Protein AF-A0A3S0U986-F1 (afdb_monomer)

Structure (mmCIF, N/CA/C/O backbone):
data_AF-A0A3S0U986-F1
#
_entry.id   AF-A0A3S0U986-F1
#
loop_
_atom_site.group_PDB
_atom_site.id
_atom_site.type_symbol
_atom_site.label_atom_id
_atom_site.label_alt_id
_atom_site.label_comp_id
_atom_site.label_asym_id
_atom_site.label_entity_id
_atom_site.label_seq_id
_atom_site.pdbx_PDB_ins_code
_atom_site.Cartn_x
_atom_site.Cartn_y
_atom_site.Cartn_z
_atom_site.occupancy
_atom_site.B_iso_or_equiv
_atom_site.auth_seq_id
_atom_site.auth_comp_id
_atom_site.auth_asym_id
_atom_site.auth_atom_id
_atom_site.pdbx_PDB_model_num
ATOM 1 N N . MET A 1 1 ? 18.269 8.429 8.374 1.00 51.84 1 MET A N 1
ATOM 2 C CA . MET A 1 1 ? 17.598 9.612 7.789 1.00 51.84 1 MET A CA 1
ATOM 3 C C . MET A 1 1 ? 16.250 9.094 7.343 1.00 51.84 1 MET A C 1
ATOM 5 O O . MET A 1 1 ? 16.246 8.217 6.496 1.00 51.84 1 MET A O 1
ATOM 9 N N . ASN A 1 2 ? 15.156 9.491 7.992 1.00 67.25 2 ASN A N 1
ATOM 10 C CA . ASN A 1 2 ? 13.860 8.868 7.724 1.00 67.25 2 ASN A CA 1
ATOM 11 C C . ASN A 1 2 ? 13.420 9.211 6.299 1.00 67.25 2 ASN A C 1
ATOM 13 O O . ASN A 1 2 ? 13.375 10.382 5.927 1.00 67.25 2 ASN A O 1
ATOM 17 N N . GLU A 1 3 ? 13.157 8.194 5.487 1.00 87.69 3 GLU A N 1
ATOM 18 C CA . GLU A 1 3 ? 12.761 8.399 4.100 1.00 87.69 3 GLU A CA 1
ATOM 19 C C . GLU A 1 3 ? 11.254 8.644 4.017 1.00 87.69 3 GLU A C 1
ATOM 21 O O . GLU A 1 3 ? 10.454 7.884 4.563 1.00 87.69 3 GLU A O 1
ATOM 26 N N . HIS A 1 4 ? 10.867 9.724 3.337 1.00 93.88 4 HIS A N 1
ATOM 27 C CA . HIS A 1 4 ? 9.481 10.176 3.245 1.00 93.88 4 HIS A CA 1
ATOM 28 C C . HIS A 1 4 ? 8.870 9.861 1.877 1.00 93.88 4 HIS A C 1
ATOM 30 O O . HIS A 1 4 ? 9.535 9.940 0.841 1.00 93.88 4 HIS A O 1
ATOM 36 N N . ALA A 1 5 ? 7.569 9.587 1.870 1.00 96.75 5 ALA A N 1
ATOM 37 C CA . ALA A 1 5 ? 6.747 9.502 0.672 1.00 96.75 5 ALA A CA 1
ATOM 38 C C . ALA A 1 5 ? 5.315 9.966 0.942 1.00 96.75 5 ALA A C 1
ATOM 40 O O . ALA A 1 5 ? 4.925 10.237 2.075 1.00 96.75 5 ALA A O 1
ATOM 41 N N . PHE A 1 6 ? 4.526 10.033 -0.125 1.00 97.19 6 PHE A N 1
ATOM 42 C CA . PHE A 1 6 ? 3.084 10.196 -0.047 1.00 97.19 6 PHE A CA 1
ATOM 43 C C . PHE A 1 6 ? 2.406 8.973 -0.651 1.00 97.19 6 PHE A C 1
ATOM 45 O O . PHE A 1 6 ? 2.785 8.507 -1.729 1.00 97.19 6 PHE A O 1
ATOM 52 N N . LEU A 1 7 ? 1.400 8.474 0.055 1.00 97.75 7 LEU A N 1
ATOM 53 C CA . LEU A 1 7 ? 0.500 7.427 -0.403 1.00 97.75 7 LEU A CA 1
ATOM 54 C C . LEU A 1 7 ? -0.865 8.049 -0.659 1.00 97.75 7 LEU A C 1
ATOM 56 O O . LEU A 1 7 ? -1.290 8.910 0.104 1.00 97.75 7 LEU A O 1
ATOM 60 N N . ALA A 1 8 ? -1.565 7.619 -1.702 1.00 98.31 8 ALA A N 1
ATOM 61 C CA . ALA A 1 8 ? -2.942 8.052 -1.920 1.00 98.31 8 ALA A CA 1
ATOM 62 C C . ALA A 1 8 ? -3.898 6.874 -1.772 1.00 98.31 8 ALA A C 1
ATOM 64 O O . ALA A 1 8 ? -3.641 5.801 -2.310 1.00 98.31 8 ALA A O 1
ATOM 65 N N . ILE A 1 9 ? -5.016 7.085 -1.090 1.00 98.31 9 ILE A N 1
ATOM 66 C CA . ILE A 1 9 ? -6.148 6.162 -1.063 1.00 98.31 9 ILE A CA 1
ATOM 67 C C . ILE A 1 9 ? -7.238 6.787 -1.917 1.00 98.31 9 ILE A C 1
ATOM 69 O O . ILE A 1 9 ? -7.573 7.954 -1.737 1.00 98.31 9 ILE A O 1
ATOM 73 N N . ARG A 1 10 ? -7.749 6.033 -2.888 1.00 97.88 10 ARG A N 1
ATOM 74 C CA . ARG A 1 10 ? -8.923 6.418 -3.684 1.00 97.88 10 ARG A CA 1
ATOM 75 C C . ARG A 1 10 ? -9.510 5.199 -4.367 1.00 97.88 10 ARG A C 1
ATOM 77 O O . ARG A 1 10 ? -8.749 4.375 -4.892 1.00 97.88 10 ARG A O 1
ATOM 84 N N . ARG A 1 11 ? -10.842 5.128 -4.429 1.00 97.06 11 ARG A N 1
ATOM 85 C CA . ARG A 1 11 ? -11.584 4.044 -5.097 1.00 97.06 11 ARG A CA 1
ATOM 86 C C . ARG A 1 11 ? -11.179 2.661 -4.571 1.00 97.06 11 ARG A C 1
ATOM 88 O O . ARG A 1 11 ? -10.834 1.782 -5.361 1.00 97.06 11 ARG A O 1
ATOM 95 N N . GLY A 1 12 ? -11.102 2.527 -3.245 1.00 97.56 12 GLY A N 1
ATOM 96 C CA . GLY A 1 12 ? -10.738 1.276 -2.569 1.00 97.56 12 GLY A CA 1
ATOM 97 C C . GLY A 1 12 ? -9.319 0.769 -2.871 1.00 97.56 12 GLY A C 1
ATOM 98 O O . GLY A 1 12 ? -9.040 -0.422 -2.763 1.00 97.56 12 GLY A O 1
ATOM 99 N N . ALA A 1 13 ? -8.407 1.636 -3.314 1.00 98.50 13 ALA A N 1
ATOM 100 C CA . ALA A 1 13 ? -7.050 1.244 -3.675 1.00 98.50 13 ALA A CA 1
ATOM 101 C C . ALA A 1 13 ? -6.003 2.183 -3.078 1.00 98.50 13 ALA A C 1
ATOM 103 O O . ALA A 1 13 ? -6.213 3.397 -3.012 1.00 98.50 13 ALA A O 1
ATOM 104 N N . LEU A 1 14 ? -4.863 1.601 -2.707 1.00 98.50 14 LEU A N 1
ATOM 105 C CA . LEU A 1 14 ? -3.652 2.303 -2.305 1.00 98.50 14 LEU A CA 1
ATOM 106 C C . LEU A 1 14 ? -2.802 2.582 -3.543 1.00 98.50 14 LEU A C 1
ATOM 108 O O . LEU A 1 14 ? -2.535 1.680 -4.336 1.00 98.50 14 LEU A O 1
ATOM 112 N N . HIS A 1 15 ? -2.361 3.821 -3.709 1.00 98.38 15 HIS A N 1
ATOM 113 C CA . HIS A 1 15 ? -1.602 4.277 -4.865 1.00 98.38 15 HIS A CA 1
ATOM 114 C C . HIS A 1 15 ? -0.233 4.779 -4.445 1.00 98.38 15 HIS A C 1
ATOM 116 O O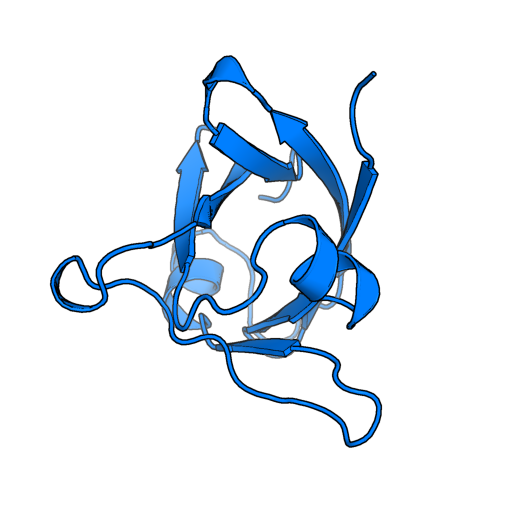 . HIS A 1 15 ? -0.091 5.522 -3.473 1.00 98.38 15 HIS A O 1
ATOM 122 N N . PHE A 1 16 ? 0.750 4.416 -5.257 1.00 96.56 16 PHE A N 1
ATOM 123 C CA . PHE A 1 16 ? 2.139 4.816 -5.125 1.00 96.56 16 PHE A CA 1
ATOM 124 C C . PHE A 1 16 ? 2.533 5.572 -6.386 1.00 96.56 16 PHE A C 1
ATOM 126 O O . PHE A 1 16 ? 2.184 5.159 -7.498 1.00 96.56 16 PHE A O 1
ATOM 133 N N . THR A 1 17 ? 3.325 6.628 -6.233 1.00 97.56 17 THR A N 1
ATOM 134 C CA . THR A 1 17 ? 4.076 7.147 -7.380 1.00 97.56 17 THR A CA 1
ATOM 135 C C . THR A 1 17 ? 5.106 6.108 -7.823 1.00 97.56 17 THR A C 1
ATOM 137 O O . THR A 1 17 ? 5.540 5.281 -7.010 1.00 97.56 17 THR A O 1
ATOM 140 N N . ARG A 1 18 ? 5.559 6.172 -9.081 1.00 97.38 18 ARG A N 1
ATOM 141 C CA . ARG A 1 18 ? 6.708 5.366 -9.534 1.00 97.38 18 ARG A CA 1
ATOM 142 C C . ARG A 1 18 ? 7.891 5.462 -8.562 1.00 97.38 18 ARG A C 1
ATOM 144 O O . ARG A 1 18 ? 8.426 4.436 -8.164 1.00 97.38 18 ARG A O 1
ATOM 151 N N . GLY A 1 19 ? 8.257 6.678 -8.148 1.00 97.19 19 GLY A N 1
ATOM 152 C CA . GLY A 1 19 ? 9.414 6.907 -7.277 1.00 97.19 19 GLY A CA 1
ATOM 153 C C . GLY A 1 19 ? 9.257 6.296 -5.883 1.00 97.19 19 GLY A C 1
ATOM 154 O O . GLY A 1 19 ? 10.221 5.776 -5.332 1.00 97.19 19 GLY A O 1
ATOM 155 N N . THR A 1 20 ? 8.044 6.298 -5.323 1.00 97.12 20 THR A N 1
ATOM 156 C CA . THR A 1 20 ? 7.748 5.604 -4.058 1.00 97.12 20 THR A CA 1
ATOM 157 C C . THR A 1 20 ? 7.911 4.094 -4.217 1.00 97.12 20 THR A C 1
ATOM 159 O O . THR A 1 20 ? 8.547 3.455 -3.383 1.00 97.12 20 THR A O 1
ATOM 162 N N . TYR A 1 21 ? 7.376 3.523 -5.298 1.00 97.69 21 TYR A N 1
ATOM 163 C CA . TYR A 1 21 ? 7.513 2.094 -5.571 1.00 97.69 21 TYR A CA 1
ATOM 164 C C . TYR A 1 21 ? 8.976 1.684 -5.784 1.00 97.69 21 TYR A C 1
ATOM 166 O O . TYR A 1 21 ? 9.446 0.757 -5.136 1.00 97.69 21 TYR A O 1
ATOM 174 N N . GLU A 1 22 ? 9.710 2.390 -6.644 1.00 97.12 22 GLU A N 1
ATOM 175 C CA . GLU A 1 22 ? 11.118 2.090 -6.944 1.00 97.12 22 GLU A CA 1
ATOM 176 C C . GLU A 1 22 ? 12.035 2.263 -5.731 1.00 97.12 22 GLU A C 1
ATOM 178 O O . GLU A 1 22 ? 13.083 1.630 -5.665 1.00 97.12 22 GLU A O 1
ATOM 183 N N . ARG A 1 23 ? 11.657 3.102 -4.764 1.00 96.38 23 ARG A N 1
ATOM 184 C CA . ARG A 1 23 ? 12.439 3.281 -3.542 1.00 96.38 23 ARG A CA 1
ATOM 185 C C . ARG A 1 23 ? 12.203 2.165 -2.528 1.00 96.38 23 ARG A C 1
ATOM 187 O O . ARG A 1 23 ? 13.166 1.613 -2.016 1.00 96.38 23 ARG A O 1
ATOM 194 N N . PHE A 1 24 ? 10.942 1.836 -2.243 1.00 96.00 24 PHE A N 1
ATOM 195 C CA . PHE A 1 24 ? 10.598 0.990 -1.089 1.00 96.00 24 PHE A CA 1
ATOM 196 C C . PHE A 1 24 ? 10.170 -0.434 -1.449 1.00 96.00 24 PHE A C 1
ATOM 198 O O . PHE A 1 24 ? 10.252 -1.333 -0.619 1.00 96.00 24 PHE A O 1
ATOM 205 N N . PHE A 1 25 ? 9.699 -0.655 -2.676 1.00 96.06 25 PHE A N 1
ATOM 206 C CA . PHE A 1 25 ? 9.070 -1.912 -3.091 1.00 96.06 25 PHE A CA 1
ATOM 207 C C . PHE A 1 25 ? 9.591 -2.400 -4.445 1.00 96.06 25 PHE A C 1
ATOM 209 O O . PHE A 1 25 ? 8.897 -3.123 -5.161 1.00 96.06 25 PHE A O 1
ATOM 216 N N . ASN A 1 26 ? 10.795 -1.977 -4.837 1.00 95.00 26 ASN A N 1
ATOM 217 C CA . ASN A 1 26 ? 11.313 -2.251 -6.168 1.00 95.00 26 ASN A CA 1
ATOM 218 C C . ASN A 1 26 ? 11.357 -3.753 -6.457 1.00 95.00 26 ASN A C 1
ATOM 220 O O . ASN A 1 26 ? 11.825 -4.543 -5.642 1.00 95.00 26 ASN A O 1
ATOM 224 N N . SER A 1 27 ? 10.914 -4.129 -7.655 1.00 93.75 27 SER A N 1
ATOM 225 C CA . SER A 1 27 ? 10.801 -5.524 -8.106 1.00 93.75 27 SER A CA 1
ATOM 226 C C . SER A 1 27 ? 9.889 -6.425 -7.256 1.00 93.75 27 SER A C 1
ATOM 228 O O . SER A 1 27 ? 9.831 -7.624 -7.516 1.00 93.75 27 SER A O 1
ATOM 230 N N . LEU A 1 28 ? 9.160 -5.884 -6.273 1.00 94.69 28 LEU A N 1
ATOM 231 C CA . LEU A 1 28 ? 8.198 -6.658 -5.496 1.00 94.69 28 LEU A CA 1
ATOM 232 C C . LEU A 1 28 ? 6.871 -6.770 -6.240 1.00 94.69 28 LEU A C 1
ATOM 234 O O . LEU A 1 28 ? 6.392 -5.825 -6.866 1.00 94.69 28 LEU A O 1
ATOM 238 N N . GLU A 1 29 ? 6.249 -7.937 -6.124 1.00 94.06 29 GLU A N 1
ATOM 239 C CA . GLU A 1 29 ? 4.951 -8.214 -6.744 1.00 94.06 29 GLU A CA 1
ATOM 240 C C . GLU A 1 29 ? 3.777 -7.961 -5.792 1.00 94.06 29 GLU A C 1
ATOM 242 O O . GLU A 1 29 ? 2.638 -7.819 -6.242 1.00 94.06 29 GLU A O 1
ATOM 247 N N . ALA A 1 30 ? 4.034 -7.919 -4.482 1.00 95.75 30 ALA A N 1
ATOM 248 C CA . ALA A 1 30 ? 3.004 -7.807 -3.463 1.00 95.75 30 ALA A CA 1
ATOM 249 C C . ALA A 1 30 ? 3.465 -7.012 -2.233 1.00 95.75 30 ALA A C 1
ATOM 251 O O . ALA A 1 30 ? 4.657 -6.915 -1.934 1.00 95.75 30 ALA A O 1
ATOM 252 N N . VAL A 1 31 ? 2.483 -6.480 -1.507 1.00 97.19 31 VAL A N 1
ATOM 253 C CA . VAL A 1 31 ? 2.636 -5.918 -0.159 1.00 97.19 31 VAL A CA 1
ATOM 254 C C . VAL A 1 31 ? 1.590 -6.509 0.775 1.00 97.19 31 VAL A C 1
ATOM 256 O O . VAL A 1 31 ? 0.497 -6.872 0.343 1.00 97.19 31 VAL A O 1
ATOM 259 N N . VAL A 1 32 ? 1.878 -6.546 2.070 1.00 96.75 32 VAL A N 1
ATOM 260 C CA . VAL A 1 32 ? 0.842 -6.735 3.093 1.00 96.75 32 VAL A CA 1
ATOM 261 C C . VAL A 1 32 ? 0.424 -5.366 3.614 1.00 96.75 32 VAL A C 1
ATOM 263 O O . VAL A 1 32 ? 1.268 -4.506 3.864 1.00 96.75 32 VAL A O 1
ATOM 266 N N . LEU A 1 33 ? -0.884 -5.172 3.774 1.00 97.81 33 LEU A N 1
ATOM 267 C CA . LEU A 1 33 ? -1.446 -4.012 4.455 1.00 97.81 33 LEU A CA 1
ATOM 268 C C . LEU A 1 33 ? -1.897 -4.443 5.845 1.00 97.81 33 LEU A C 1
ATOM 270 O O . LEU A 1 33 ? -2.632 -5.421 5.977 1.00 97.81 33 LEU A O 1
ATOM 274 N N . LEU A 1 34 ? -1.458 -3.714 6.865 1.00 97.62 34 LEU A N 1
ATOM 275 C CA . LEU A 1 34 ? -1.890 -3.909 8.243 1.00 97.62 34 LEU A CA 1
ATOM 276 C C . LEU A 1 34 ? -2.406 -2.591 8.807 1.00 97.62 34 LEU A C 1
ATOM 278 O O . LEU A 1 34 ? -1.849 -1.524 8.539 1.00 97.62 34 LEU A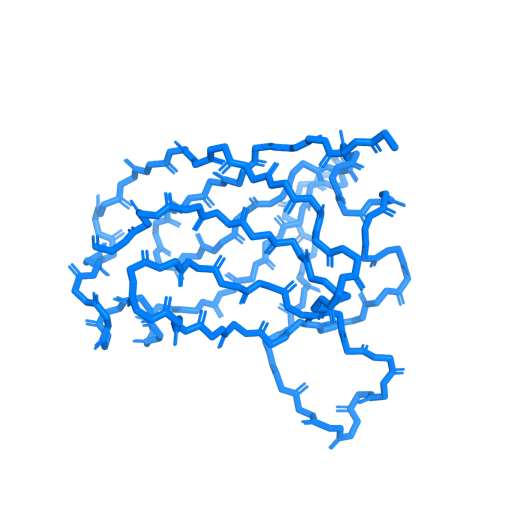 O 1
ATOM 282 N N . ARG A 1 35 ? -3.429 -2.686 9.654 1.00 98.00 35 ARG A N 1
ATOM 283 C CA . ARG A 1 35 ? -3.755 -1.631 10.607 1.00 98.00 35 ARG A CA 1
ATOM 284 C C . ARG A 1 35 ? -3.029 -1.923 11.913 1.00 98.00 35 ARG A C 1
ATOM 286 O O . ARG A 1 35 ? -3.209 -2.993 12.490 1.00 98.00 35 ARG A O 1
ATOM 293 N N . ASN A 1 36 ? -2.226 -0.975 12.382 1.00 97.25 36 ASN A N 1
ATOM 294 C CA . ASN A 1 36 ? -1.624 -1.023 13.712 1.00 97.25 36 ASN A CA 1
ATOM 295 C C . ASN A 1 36 ? -2.088 0.200 14.506 1.00 97.25 36 ASN A C 1
ATOM 297 O O . ASN A 1 36 ? -1.607 1.311 14.285 1.00 97.25 36 ASN A O 1
ATOM 301 N N . GLY A 1 37 ? -3.072 0.009 15.386 1.00 97.00 37 GLY A N 1
ATOM 302 C CA . GLY A 1 37 ? -3.769 1.123 16.023 1.00 97.00 37 GLY A CA 1
ATOM 303 C C . GLY A 1 37 ? -4.460 1.985 14.969 1.00 97.00 37 GLY A C 1
ATOM 304 O O . GLY A 1 37 ? -5.359 1.508 14.276 1.00 97.00 37 GLY A O 1
ATOM 305 N N . ASN A 1 38 ? -4.022 3.236 14.832 1.00 97.38 38 ASN A N 1
ATOM 306 C CA . ASN A 1 38 ? -4.542 4.147 13.816 1.00 97.38 38 ASN A CA 1
ATOM 307 C C . ASN A 1 38 ? -3.644 4.287 12.581 1.00 97.38 38 ASN A C 1
ATOM 309 O O . ASN A 1 38 ? -3.953 5.056 11.676 1.00 97.38 38 ASN A O 1
ATOM 313 N N . ASP A 1 39 ? -2.539 3.547 12.526 1.00 98.38 39 ASP A N 1
ATOM 314 C CA . ASP A 1 39 ? -1.567 3.640 11.446 1.00 98.38 39 ASP A CA 1
ATOM 315 C C . ASP A 1 39 ? -1.853 2.607 10.353 1.00 98.38 39 ASP A C 1
ATOM 317 O O . ASP A 1 39 ? -2.181 1.449 10.633 1.00 98.38 39 ASP A O 1
ATOM 321 N N . LEU A 1 40 ? -1.644 3.015 9.102 1.00 98.50 40 LEU A N 1
ATOM 322 C CA . LEU A 1 40 ? -1.516 2.112 7.966 1.00 98.50 40 LEU A CA 1
ATOM 323 C C . LEU A 1 40 ? -0.050 1.702 7.824 1.00 98.50 40 LEU A C 1
ATOM 325 O O . LEU A 1 40 ? 0.825 2.544 7.621 1.00 98.50 40 LEU A O 1
ATOM 329 N N . VAL A 1 41 ? 0.205 0.399 7.886 1.00 98.38 41 VAL A N 1
ATOM 330 C CA . VAL A 1 41 ? 1.532 -0.194 7.710 1.00 98.38 41 VAL A CA 1
ATOM 331 C C . VAL A 1 41 ? 1.553 -0.986 6.406 1.00 98.38 41 VAL A C 1
ATOM 333 O O . VAL A 1 41 ? 0.742 -1.892 6.212 1.00 98.38 41 VAL A O 1
ATOM 336 N N . VAL A 1 42 ? 2.487 -0.644 5.517 1.00 98.19 42 VAL A N 1
ATOM 337 C CA . VAL A 1 42 ? 2.689 -1.302 4.221 1.00 98.19 42 VAL A CA 1
ATOM 338 C C . VAL A 1 42 ? 4.001 -2.077 4.261 1.00 98.19 42 VAL A C 1
A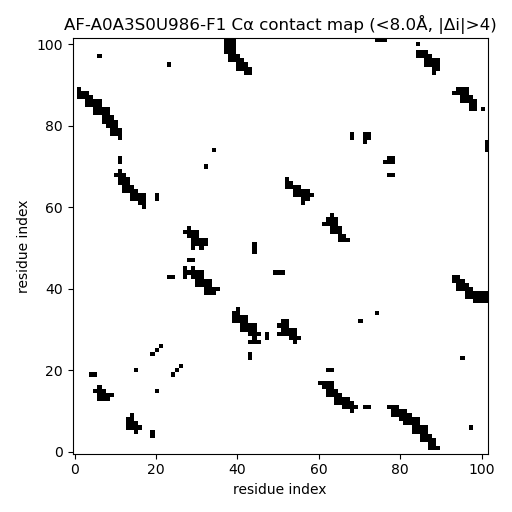TOM 340 O O . VAL A 1 42 ? 5.082 -1.485 4.252 1.00 98.19 42 VAL A O 1
ATOM 343 N N . LEU A 1 43 ? 3.900 -3.404 4.314 1.00 96.44 43 LEU A N 1
ATOM 344 C CA . LEU A 1 43 ? 5.044 -4.307 4.420 1.00 96.44 43 LEU A CA 1
ATOM 345 C C . LEU A 1 43 ? 5.443 -4.861 3.045 1.00 96.44 43 LEU A C 1
ATOM 347 O O . LEU A 1 43 ? 4.567 -5.346 2.319 1.00 96.44 43 LEU A O 1
ATOM 351 N N . PRO A 1 44 ? 6.739 -4.853 2.692 1.00 95.56 44 PRO A N 1
ATOM 352 C CA . PRO A 1 44 ? 7.226 -5.521 1.493 1.00 95.56 44 PRO A CA 1
A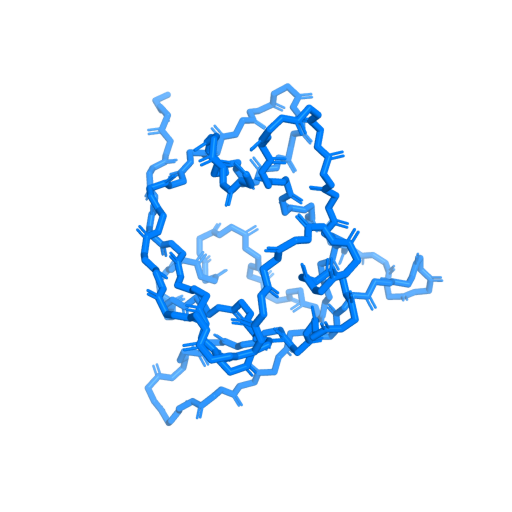TOM 353 C C . PRO A 1 44 ? 7.063 -7.044 1.609 1.00 95.56 44 PRO A C 1
ATOM 355 O 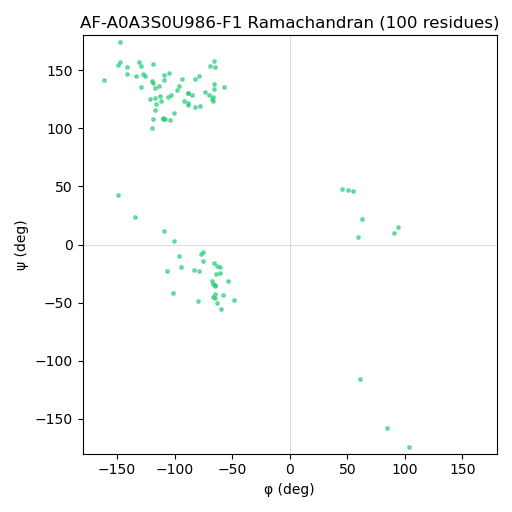O . PRO A 1 44 ? 7.367 -7.638 2.642 1.00 95.56 44 PRO A O 1
ATOM 358 N N . VAL A 1 45 ? 6.627 -7.698 0.528 1.00 92.56 45 VAL A N 1
ATOM 359 C CA . VAL A 1 45 ? 6.599 -9.166 0.437 1.00 92.56 45 VAL A CA 1
ATOM 360 C C . VAL A 1 45 ? 7.652 -9.636 -0.559 1.00 92.56 45 VAL A C 1
ATOM 362 O O . VAL A 1 45 ? 7.490 -9.491 -1.768 1.00 92.56 45 VAL A O 1
ATOM 365 N N . HIS A 1 46 ? 8.724 -10.246 -0.050 1.00 85.81 46 HIS A N 1
ATOM 366 C CA . HIS A 1 46 ? 9.811 -10.784 -0.881 1.00 85.81 46 HIS A CA 1
ATOM 367 C C . HIS A 1 46 ? 9.519 -12.183 -1.444 1.00 85.81 46 HIS A C 1
ATOM 369 O O . HIS A 1 46 ? 10.082 -12.571 -2.466 1.00 85.81 46 HIS A O 1
ATOM 375 N N . HIS A 1 47 ? 8.616 -12.939 -0.815 1.00 79.69 47 HIS A N 1
ATOM 376 C CA . HIS A 1 47 ? 8.221 -14.272 -1.264 1.00 79.69 47 HIS A CA 1
ATOM 377 C C . HIS A 1 47 ? 6.732 -14.298 -1.589 1.00 79.69 47 HIS A C 1
ATOM 379 O O . HIS A 1 47 ? 5.900 -14.299 -0.689 1.00 79.69 47 HIS A O 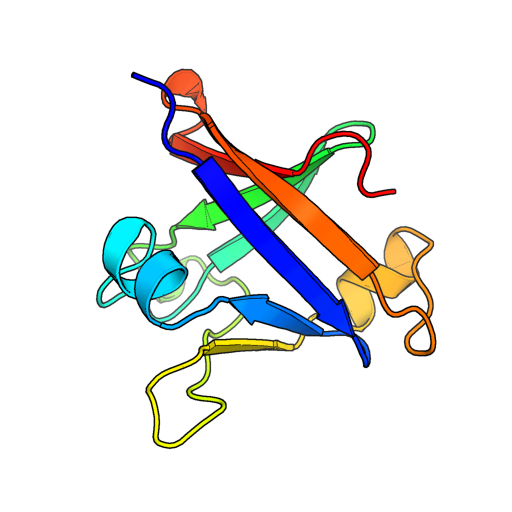1
ATOM 385 N N . ARG A 1 48 ? 6.386 -14.379 -2.879 1.00 64.62 48 ARG A N 1
ATOM 386 C CA . ARG A 1 48 ? 4.993 -14.339 -3.362 1.00 64.62 48 ARG A CA 1
ATOM 387 C C . ARG A 1 48 ? 4.069 -15.372 -2.698 1.00 64.62 48 ARG A C 1
ATOM 389 O O . ARG A 1 48 ? 2.885 -15.112 -2.519 1.00 64.62 48 ARG A O 1
ATOM 396 N N . ALA A 1 49 ? 4.606 -16.528 -2.305 1.00 73.50 49 ALA A N 1
ATOM 397 C CA . ALA A 1 49 ? 3.849 -17.572 -1.611 1.00 73.50 49 ALA A CA 1
ATOM 398 C C . ALA A 1 49 ? 3.368 -17.160 -0.204 1.00 73.50 49 ALA A C 1
ATOM 400 O O . ALA A 1 49 ? 2.466 -17.796 0.329 1.00 73.50 49 ALA A O 1
ATOM 401 N N . ALA A 1 50 ? 3.928 -16.094 0.381 1.00 74.62 50 ALA A N 1
ATOM 402 C CA . ALA A 1 50 ? 3.498 -15.546 1.667 1.00 74.62 50 ALA A CA 1
ATOM 403 C C . ALA A 1 50 ? 2.175 -14.755 1.582 1.00 74.62 50 ALA A C 1
ATOM 405 O O . ALA A 1 50 ? 1.630 -14.370 2.614 1.00 74.62 50 ALA A O 1
ATOM 406 N N . GLY A 1 51 ? 1.643 -14.535 0.373 1.00 84.44 51 GLY A N 1
ATOM 407 C CA . GLY A 1 51 ? 0.373 -13.846 0.147 1.00 84.44 51 GLY A CA 1
ATOM 408 C C . GLY A 1 51 ? 0.498 -12.320 0.119 1.00 84.44 51 GLY A C 1
ATOM 409 O O . GLY A 1 51 ? 1.560 -11.770 -0.170 1.00 84.44 51 GLY A O 1
ATOM 410 N N . GLY A 1 52 ? -0.618 -11.640 0.382 1.00 91.94 52 GLY A N 1
ATOM 411 C CA . GLY A 1 52 ? -0.726 -10.181 0.354 1.00 91.94 52 GLY A CA 1
ATOM 412 C C . GLY A 1 52 ? -1.431 -9.634 -0.886 1.00 91.94 52 GLY A C 1
ATOM 413 O O . GLY A 1 52 ? -1.968 -10.365 -1.721 1.00 91.94 52 GLY A O 1
ATOM 414 N N . TYR A 1 53 ? -1.438 -8.312 -0.988 1.00 96.38 53 TYR A N 1
ATOM 415 C CA . TYR A 1 53 ? -2.058 -7.581 -2.075 1.00 96.38 53 TYR A CA 1
ATOM 416 C C . TYR A 1 53 ? -1.095 -7.391 -3.238 1.00 96.38 53 TYR A C 1
ATOM 418 O O . TYR A 1 53 ? 0.017 -6.894 -3.069 1.00 96.38 53 TYR A O 1
ATOM 426 N N . VAL A 1 54 ? -1.558 -7.725 -4.440 1.00 96.44 54 VAL A N 1
ATOM 427 C CA . VAL A 1 54 ? -0.772 -7.594 -5.671 1.00 96.44 54 VAL A CA 1
ATOM 428 C C . VAL A 1 54 ? -0.574 -6.123 -6.038 1.00 96.44 54 VAL A C 1
ATOM 430 O O . VAL A 1 54 ? -1.543 -5.370 -6.179 1.00 96.44 54 VAL A O 1
ATOM 433 N N . ILE A 1 55 ? 0.680 -5.745 -6.283 1.00 97.12 55 ILE A N 1
ATOM 434 C CA . ILE A 1 55 ? 1.063 -4.439 -6.815 1.00 97.12 55 ILE A CA 1
ATOM 435 C C . ILE A 1 55 ? 0.890 -4.464 -8.337 1.00 97.12 55 ILE A C 1
ATOM 437 O O . ILE A 1 55 ? 1.546 -5.223 -9.048 1.00 97.12 55 ILE A O 1
ATOM 441 N N . LYS A 1 56 ? 0.012 -3.611 -8.864 1.00 97.25 56 LYS A N 1
ATOM 442 C CA . LYS A 1 56 ? -0.282 -3.512 -10.301 1.00 97.25 56 LYS A CA 1
ATOM 443 C C . LYS A 1 56 ? 0.273 -2.220 -10.885 1.00 97.25 56 LYS A C 1
ATOM 445 O O . LYS A 1 56 ? 0.249 -1.178 -10.230 1.00 97.25 56 LYS A O 1
ATOM 450 N N . ILE A 1 57 ? 0.720 -2.265 -12.140 1.00 96.88 57 ILE A N 1
ATOM 451 C CA . ILE A 1 57 ? 1.016 -1.053 -12.915 1.00 96.88 57 ILE A CA 1
ATOM 452 C C . ILE A 1 57 ? -0.299 -0.309 -13.165 1.00 96.88 57 ILE A C 1
ATOM 454 O O . ILE A 1 57 ? -1.268 -0.893 -13.647 1.00 96.88 57 ILE A O 1
ATOM 458 N N . ARG A 1 58 ? -0.332 0.977 -12.815 1.00 96.12 58 ARG A N 1
ATOM 459 C CA . ARG A 1 58 ? -1.508 1.848 -12.938 1.00 96.12 58 ARG A CA 1
ATOM 460 C C . ARG A 1 58 ? -1.424 2.752 -14.164 1.00 96.12 58 ARG A C 1
ATOM 462 O O . ARG A 1 58 ? -2.438 2.975 -14.819 1.00 96.12 58 ARG A O 1
ATOM 469 N N . THR A 1 59 ? -0.247 3.310 -14.437 1.00 95.94 59 THR A N 1
ATOM 470 C CA . THR A 1 59 ? -0.030 4.313 -15.492 1.00 95.94 59 THR A CA 1
ATOM 471 C C . THR A 1 59 ? 1.165 3.934 -16.361 1.00 95.94 59 THR A C 1
ATOM 473 O O . THR A 1 59 ? 2.072 3.233 -15.911 1.00 95.94 59 THR A O 1
ATOM 476 N N . GLY A 1 60 ? 1.209 4.444 -17.598 1.00 95.50 60 GLY A N 1
ATOM 477 C CA . GLY A 1 60 ? 2.376 4.289 -18.479 1.00 95.50 60 GLY A CA 1
ATOM 478 C C . GLY A 1 60 ? 3.648 4.963 -17.943 1.00 95.50 60 GLY A C 1
ATOM 479 O O . GLY A 1 60 ? 4.746 4.591 -18.336 1.00 95.50 60 GLY A O 1
ATOM 480 N N . ALA A 1 61 ? 3.509 5.903 -17.000 1.00 96.25 61 ALA A N 1
ATOM 481 C CA . ALA A 1 61 ? 4.625 6.532 -16.294 1.00 96.25 61 ALA A CA 1
ATOM 482 C C . ALA A 1 61 ? 5.225 5.640 -15.192 1.00 96.25 61 ALA A C 1
ATOM 484 O O . ALA A 1 61 ? 6.261 5.986 -14.633 1.00 96.25 61 ALA A O 1
ATOM 485 N N . GLY A 1 62 ? 4.597 4.501 -14.882 1.00 96.56 62 GLY A N 1
ATOM 486 C CA . GLY A 1 62 ? 5.086 3.546 -13.895 1.00 96.56 62 GLY A CA 1
ATOM 487 C C . GLY A 1 62 ? 4.517 3.725 -12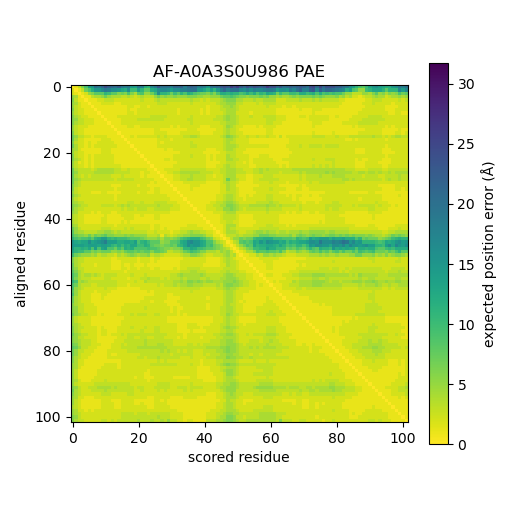.488 1.00 96.56 62 GLY A C 1
ATOM 488 O O . GLY A 1 62 ? 5.042 3.122 -11.555 1.00 96.56 62 GLY A O 1
ATOM 489 N N . ASP A 1 63 ? 3.437 4.480 -12.300 1.00 97.81 63 ASP A N 1
ATOM 490 C CA . ASP A 1 63 ? 2.757 4.493 -11.001 1.00 97.81 63 ASP A CA 1
ATOM 491 C C . ASP A 1 63 ? 2.160 3.121 -10.698 1.00 97.81 63 ASP A C 1
ATOM 493 O O . ASP A 1 63 ? 1.825 2.347 -11.606 1.00 97.81 63 ASP A O 1
ATOM 497 N N . ARG A 1 64 ? 2.025 2.813 -9.410 1.00 98.19 64 ARG A N 1
ATOM 498 C CA . ARG A 1 64 ? 1.514 1.525 -8.948 1.00 98.19 64 ARG A CA 1
ATOM 499 C C . ARG A 1 64 ? 0.237 1.691 -8.150 1.00 98.19 64 ARG A C 1
ATOM 501 O O . ARG A 1 64 ? -0.012 2.737 -7.552 1.00 98.19 64 ARG A O 1
ATOM 508 N N . ALA A 1 65 ? -0.557 0.632 -8.126 1.00 98.19 65 ALA A N 1
ATOM 509 C CA . ALA A 1 65 ? -1.726 0.548 -7.276 1.00 98.19 65 ALA A CA 1
ATOM 510 C C . ALA A 1 65 ? -1.907 -0.853 -6.701 1.00 98.19 65 ALA A C 1
ATOM 512 O O . ALA A 1 65 ? -1.625 -1.855 -7.357 1.00 98.19 65 ALA A O 1
ATOM 513 N N . VAL A 1 66 ? -2.439 -0.889 -5.491 1.00 98.19 66 VAL A N 1
ATOM 514 C CA . VAL A 1 66 ? -2.878 -2.077 -4.772 1.00 98.19 66 VAL A CA 1
ATOM 515 C C . VAL A 1 66 ? -4.382 -1.935 -4.563 1.00 98.19 66 VAL A C 1
ATOM 517 O O . VAL A 1 66 ? -4.830 -0.997 -3.911 1.00 98.19 66 VAL A O 1
ATOM 520 N N . ALA A 1 67 ? -5.167 -2.833 -5.157 1.00 98.12 67 ALA A N 1
ATOM 521 C CA . ALA A 1 67 ? -6.606 -2.893 -4.903 1.00 98.12 67 ALA A CA 1
ATOM 522 C C . ALA A 1 67 ? -6.834 -3.588 -3.555 1.00 98.12 67 ALA A C 1
ATOM 524 O O . ALA A 1 67 ? -6.424 -4.736 -3.415 1.00 98.12 67 ALA A O 1
ATOM 525 N N . ALA A 1 68 ? -7.443 -2.888 -2.598 1.00 97.88 68 ALA A N 1
ATOM 526 C CA . ALA A 1 68 ? -7.589 -3.327 -1.207 1.00 97.88 68 ALA A CA 1
ATOM 527 C C . ALA A 1 68 ? -8.889 -2.773 -0.587 1.00 97.88 68 ALA A C 1
ATOM 529 O O . ALA A 1 68 ? -8.902 -2.240 0.522 1.00 97.88 68 ALA A O 1
ATOM 530 N N . ALA A 1 69 ? -9.976 -2.813 -1.363 1.00 97.88 69 ALA A N 1
ATOM 531 C CA . ALA A 1 69 ? -11.252 -2.188 -1.014 1.00 97.88 69 ALA A CA 1
ATOM 532 C C . ALA A 1 69 ? -11.920 -2.864 0.191 1.00 97.88 69 ALA A C 1
ATOM 534 O O . ALA A 1 69 ? -12.597 -2.216 0.978 1.00 97.88 69 ALA A O 1
ATOM 535 N N . ASP A 1 70 ? -11.745 -4.176 0.324 1.00 98.00 70 ASP A N 1
ATOM 536 C CA . ASP A 1 70 ? -12.105 -4.948 1.512 1.00 98.00 70 ASP A CA 1
ATOM 537 C C . ASP A 1 70 ? -11.363 -4.437 2.748 1.00 98.00 70 ASP A C 1
ATOM 539 O O . ASP A 1 70 ? -12.000 -3.979 3.688 1.00 98.00 70 ASP A O 1
ATOM 543 N N . PHE A 1 71 ? -10.032 -4.384 2.702 1.00 98.44 71 PHE A N 1
ATOM 544 C CA . PHE A 1 71 ? -9.222 -3.903 3.818 1.00 98.44 71 PHE A CA 1
ATOM 545 C C . PHE A 1 71 ? -9.571 -2.479 4.243 1.00 98.44 71 PHE A C 1
ATOM 547 O O . PHE A 1 71 ? -9.657 -2.206 5.437 1.00 98.44 71 PHE A O 1
ATOM 554 N N . PHE A 1 72 ? -9.771 -1.558 3.299 1.00 98.44 72 PHE A N 1
ATOM 555 C CA . PHE A 1 72 ? -10.126 -0.184 3.649 1.00 98.44 72 PHE A CA 1
ATOM 556 C C . PHE A 1 72 ? -11.515 -0.088 4.283 1.00 98.44 72 PHE A C 1
ATOM 558 O O . PHE A 1 72 ? -11.639 0.538 5.338 1.00 98.44 72 PHE A O 1
ATOM 565 N N . ARG A 1 73 ? -12.526 -0.765 3.725 1.00 98.19 73 ARG A N 1
ATOM 566 C CA . ARG A 1 73 ? -13.883 -0.772 4.294 1.00 98.19 73 ARG A CA 1
ATOM 567 C C . ARG A 1 73 ? -13.929 -1.442 5.663 1.00 98.19 73 ARG A C 1
ATOM 569 O O . ARG A 1 73 ? -14.505 -0.872 6.586 1.00 98.19 73 ARG A O 1
ATOM 576 N N . ASP A 1 74 ? -13.237 -2.567 5.834 1.00 98.31 74 ASP A N 1
ATOM 577 C CA . ASP A 1 74 ? -13.118 -3.267 7.121 1.00 98.31 74 ASP A CA 1
ATOM 578 C C . ASP A 1 74 ? -12.463 -2.388 8.203 1.00 98.31 74 ASP A C 1
ATOM 580 O O . ASP A 1 74 ? -12.629 -2.631 9.398 1.00 98.31 74 ASP A O 1
ATOM 584 N N . ASN A 1 75 ? -11.743 -1.337 7.795 1.00 98.25 75 ASN A N 1
ATOM 585 C CA . ASN A 1 75 ? -11.096 -0.375 8.681 1.00 98.25 75 ASN A CA 1
ATOM 586 C C . ASN A 1 75 ? -11.746 1.020 8.687 1.00 98.25 75 ASN A C 1
ATOM 588 O O . ASN A 1 75 ? -11.179 1.933 9.285 1.00 98.25 75 ASN A O 1
ATOM 592 N N . GLY A 1 76 ? -12.941 1.178 8.106 1.00 97.56 76 GLY A N 1
ATOM 593 C CA . GLY A 1 76 ? -13.747 2.403 8.195 1.00 97.56 76 GLY A CA 1
ATOM 594 C C . GLY A 1 76 ? -13.513 3.438 7.089 1.00 97.56 76 GLY A C 1
ATOM 595 O O . GLY A 1 76 ? -14.027 4.550 7.183 1.00 97.56 76 GLY A O 1
ATOM 596 N N . ILE A 1 77 ? -12.766 3.096 6.037 1.00 97.88 77 ILE A N 1
ATOM 597 C CA . ILE A 1 77 ? -12.568 3.952 4.862 1.00 97.88 77 ILE A CA 1
ATOM 598 C C . ILE A 1 77 ? -13.424 3.419 3.710 1.00 97.88 77 ILE A C 1
ATOM 600 O O . ILE A 1 77 ? -13.107 2.401 3.098 1.00 97.88 77 ILE A O 1
ATOM 604 N N . GLU A 1 78 ? -14.500 4.137 3.399 1.00 97.94 78 GLU A N 1
ATOM 605 C CA . GLU A 1 78 ? -15.382 3.825 2.269 1.00 97.94 78 GLU A CA 1
ATOM 606 C C . GLU A 1 78 ? -14.702 4.066 0.911 1.00 97.94 78 GLU A C 1
ATOM 608 O O . GLU A 1 78 ? -13.848 4.943 0.767 1.00 97.94 78 GLU A O 1
ATOM 613 N N . ASP A 1 79 ? -15.141 3.356 -0.133 1.00 97.25 79 ASP A N 1
ATOM 614 C CA . ASP A 1 79 ? -14.544 3.439 -1.478 1.00 97.25 79 ASP A CA 1
ATOM 615 C C . ASP A 1 79 ? -14.616 4.846 -2.103 1.00 97.25 79 ASP A C 1
ATOM 617 O O . ASP A 1 79 ? -13.803 5.185 -2.971 1.00 97.25 79 ASP A O 1
ATOM 621 N N . SER A 1 80 ? -15.584 5.663 -1.673 1.00 97.25 80 SER A N 1
ATOM 622 C CA . SER A 1 80 ? -15.755 7.055 -2.105 1.00 97.25 80 SER A CA 1
ATOM 623 C C . SER A 1 80 ? -14.746 8.019 -1.483 1.00 97.25 80 SER A C 1
ATOM 625 O O . SER A 1 80 ? -14.642 9.156 -1.940 1.00 97.25 80 SER A O 1
ATOM 627 N N . VAL A 1 81 ? -14.036 7.606 -0.432 1.00 97.31 81 VAL A N 1
ATOM 628 C CA . VAL A 1 81 ? -13.042 8.446 0.233 1.00 97.31 81 VAL A CA 1
ATOM 629 C C . VAL A 1 81 ? -11.799 8.557 -0.644 1.00 97.31 81 VAL A C 1
ATOM 631 O O . VAL A 1 81 ? -11.249 7.564 -1.127 1.00 97.31 81 VAL A O 1
ATOM 634 N N . GLU A 1 82 ? -11.337 9.792 -0.826 1.00 97.94 82 GLU A N 1
ATOM 635 C CA . GLU A 1 82 ? -10.054 10.091 -1.449 1.00 97.94 82 GLU A CA 1
ATOM 636 C C . GLU A 1 82 ? -9.188 10.884 -0.467 1.00 97.94 82 GLU A C 1
ATOM 638 O O . GLU A 1 82 ? -9.607 11.919 0.049 1.00 97.94 82 GLU A O 1
ATOM 643 N N . MET A 1 83 ? -7.978 10.399 -0.195 1.00 97.44 83 MET A N 1
ATOM 644 C CA . MET A 1 83 ? -7.040 11.061 0.711 1.00 97.44 83 MET A CA 1
ATOM 645 C C . MET A 1 83 ? -5.588 10.808 0.313 1.00 97.44 83 MET A C 1
ATOM 647 O O . MET A 1 83 ? -5.262 9.788 -0.295 1.00 97.44 83 MET A O 1
ATOM 651 N N . THR A 1 84 ? -4.710 11.732 0.698 1.00 98.06 84 THR A N 1
ATOM 652 C CA . THR A 1 84 ? -3.258 11.598 0.556 1.00 98.06 84 THR A CA 1
ATOM 653 C C . THR A 1 84 ? -2.635 11.604 1.943 1.00 98.06 84 THR A C 1
ATOM 655 O O . THR A 1 84 ? -2.864 12.525 2.723 1.00 98.06 84 THR A O 1
ATOM 658 N N . LEU A 1 85 ? -1.837 10.586 2.236 1.00 97.50 85 LEU A N 1
ATOM 659 C CA . LEU A 1 85 ? -1.230 10.349 3.534 1.00 97.50 85 LEU A CA 1
ATOM 660 C C . LEU A 1 85 ? 0.291 10.523 3.438 1.00 97.50 85 LEU A C 1
ATOM 662 O O . LEU A 1 85 ? 0.916 9.890 2.576 1.00 97.50 85 LEU A O 1
ATOM 666 N N . PRO A 1 86 ? 0.916 11.343 4.302 1.00 97.69 86 PRO A N 1
ATOM 667 C CA . PRO A 1 86 ? 2.361 11.313 4.458 1.00 97.69 86 PRO A CA 1
ATOM 668 C C . PRO A 1 86 ? 2.763 9.966 5.064 1.00 97.69 86 PRO A C 1
ATOM 670 O O . PRO A 1 86 ? 2.171 9.507 6.042 1.00 97.69 86 PRO A O 1
ATOM 673 N N . ALA A 1 87 ? 3.782 9.345 4.486 1.00 97.81 87 ALA A N 1
ATOM 674 C CA . ALA A 1 87 ? 4.310 8.074 4.940 1.00 97.81 87 ALA A CA 1
ATOM 675 C C . ALA A 1 87 ? 5.819 8.159 5.158 1.00 97.81 87 ALA A C 1
ATOM 677 O O . ALA A 1 87 ? 6.524 8.895 4.462 1.00 97.81 87 ALA A O 1
ATOM 678 N N . ILE A 1 88 ? 6.304 7.412 6.143 1.00 97.94 88 ILE A N 1
ATOM 679 C CA . ILE A 1 88 ? 7.709 7.375 6.536 1.00 97.94 88 ILE A CA 1
ATOM 680 C C . ILE A 1 88 ? 8.152 5.921 6.590 1.00 97.94 88 ILE A C 1
ATOM 682 O O . ILE A 1 88 ? 7.423 5.079 7.116 1.00 97.94 88 ILE A O 1
ATOM 686 N N . TRP A 1 89 ? 9.326 5.628 6.038 1.00 97.69 89 TRP A N 1
ATOM 687 C CA . TRP A 1 89 ? 9.950 4.326 6.228 1.00 97.69 89 TRP A C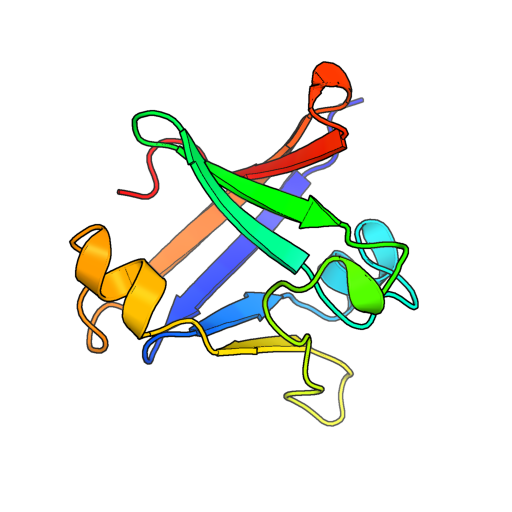A 1
ATOM 688 C C . TRP A 1 89 ? 10.380 4.151 7.688 1.00 97.69 89 TRP A C 1
ATOM 690 O O . TRP A 1 89 ? 11.080 4.998 8.246 1.00 97.69 89 TRP A O 1
ATOM 700 N N . ASP A 1 90 ? 9.921 3.067 8.300 1.00 96.88 90 ASP A N 1
ATOM 701 C CA . ASP A 1 90 ? 10.234 2.655 9.662 1.00 96.88 90 ASP A CA 1
ATOM 702 C C . ASP A 1 90 ? 11.151 1.427 9.592 1.00 96.88 90 ASP A C 1
ATOM 704 O O . ASP A 1 90 ? 10.709 0.340 9.210 1.00 96.88 90 ASP A O 1
ATOM 708 N N . ASP A 1 91 ? 12.430 1.619 9.930 1.00 94.56 91 ASP A N 1
ATOM 709 C CA . ASP A 1 91 ? 13.459 0.575 9.868 1.00 94.56 91 ASP A CA 1
ATOM 710 C C . ASP A 1 91 ? 13.196 -0.566 10.859 1.00 94.56 91 ASP A C 1
ATOM 712 O O . ASP A 1 91 ? 13.426 -1.727 10.521 1.00 94.56 91 ASP A O 1
ATOM 716 N N . ASP A 1 92 ? 12.644 -0.267 12.041 1.00 93.81 92 ASP A N 1
ATOM 717 C CA . ASP A 1 92 ? 12.350 -1.281 13.063 1.00 93.81 92 ASP A CA 1
ATOM 718 C C . ASP A 1 92 ? 11.238 -2.229 12.596 1.00 93.81 92 ASP A C 1
ATOM 720 O O . ASP A 1 92 ? 11.206 -3.409 12.951 1.00 93.81 92 ASP A O 1
ATOM 724 N N . ARG A 1 93 ? 10.315 -1.713 11.777 1.00 91.88 93 ARG A N 1
ATOM 725 C CA . ARG A 1 93 ? 9.209 -2.483 11.189 1.00 91.88 93 ARG A CA 1
ATOM 726 C C . ARG A 1 93 ? 9.509 -2.994 9.783 1.00 91.88 93 ARG A C 1
ATOM 728 O O . ARG A 1 93 ? 8.708 -3.768 9.262 1.00 91.88 93 ARG A O 1
ATOM 735 N N . ALA A 1 94 ? 10.601 -2.538 9.168 1.00 94.44 94 ALA A N 1
ATOM 736 C CA . ALA A 1 94 ? 10.895 -2.706 7.746 1.00 94.44 94 ALA A CA 1
ATOM 737 C C . ALA A 1 94 ? 9.669 -2.400 6.860 1.00 94.44 94 ALA A C 1
ATOM 739 O O . ALA A 1 94 ? 9.283 -3.198 6.001 1.00 94.44 94 ALA A O 1
ATOM 740 N N . ALA A 1 95 ? 9.009 -1.266 7.120 1.00 97.00 95 ALA A N 1
ATOM 741 C CA . ALA A 1 95 ? 7.714 -0.936 6.529 1.00 97.00 95 ALA A CA 1
ATOM 742 C C . ALA A 1 95 ? 7.583 0.544 6.172 1.00 97.00 95 ALA A C 1
ATOM 744 O O . ALA A 1 95 ? 8.127 1.414 6.848 1.00 97.00 95 ALA A O 1
ATOM 745 N N . LEU A 1 96 ? 6.748 0.843 5.175 1.00 98.06 96 LEU A N 1
ATOM 746 C CA . LEU A 1 96 ? 6.296 2.209 4.924 1.00 98.06 96 LEU A CA 1
ATOM 747 C C . LEU A 1 96 ? 5.035 2.481 5.757 1.00 98.06 96 LEU A C 1
ATOM 749 O O . LEU A 1 96 ? 4.021 1.800 5.595 1.00 98.06 96 LEU A O 1
ATOM 753 N N . VAL A 1 97 ? 5.095 3.471 6.649 1.00 98.38 97 VAL A N 1
ATOM 754 C CA . VAL A 1 97 ? 4.047 3.737 7.645 1.00 98.38 97 VAL A CA 1
ATOM 755 C C . VAL A 1 97 ? 3.399 5.095 7.404 1.00 98.38 97 VAL A C 1
ATOM 757 O O . VAL A 1 97 ? 4.070 6.124 7.469 1.00 98.38 97 VAL A O 1
ATOM 760 N N . ALA A 1 98 ? 2.085 5.104 7.184 1.00 98.19 98 ALA A N 1
ATOM 761 C CA . ALA A 1 98 ? 1.256 6.306 7.204 1.00 98.19 98 ALA A CA 1
ATOM 762 C C . ALA A 1 98 ? 0.527 6.396 8.550 1.00 98.19 98 ALA A C 1
ATOM 764 O O . ALA A 1 98 ? -0.317 5.557 8.868 1.00 98.19 98 ALA A O 1
ATOM 765 N N . ARG A 1 99 ? 0.879 7.401 9.356 1.00 97.38 99 ARG A N 1
ATOM 766 C CA . ARG A 1 99 ? 0.328 7.556 10.709 1.00 97.38 99 ARG A CA 1
ATOM 767 C C . ARG A 1 99 ? -1.072 8.154 10.690 1.00 97.38 99 ARG A C 1
ATOM 769 O O . ARG A 1 99 ? -1.322 9.056 9.895 1.00 97.38 99 ARG A O 1
ATOM 776 N N . ASN A 1 100 ? -1.927 7.715 11.616 1.00 96.94 100 ASN A N 1
ATOM 777 C CA . ASN A 1 100 ? -3.313 8.193 11.752 1.00 96.94 100 ASN A CA 1
ATOM 778 C C . ASN A 1 100 ? -4.101 8.150 10.429 1.00 96.94 100 ASN A C 1
ATOM 780 O O . ASN A 1 100 ? -4.722 9.132 10.030 1.00 96.94 100 ASN A O 1
ATOM 784 N N . ALA A 1 101 ? -4.006 7.026 9.723 1.00 96.69 101 ALA A N 1
ATOM 785 C CA . ALA A 1 101 ? -4.671 6.804 8.447 1.00 96.69 101 ALA A CA 1
ATOM 786 C C . ALA A 1 101 ? -6.162 6.447 8.586 1.00 96.69 101 ALA A C 1
ATOM 788 O O . ALA A 1 101 ? -6.896 6.616 7.615 1.00 96.69 101 ALA A O 1
ATOM 789 N N . PHE A 1 102 ? -6.578 5.934 9.7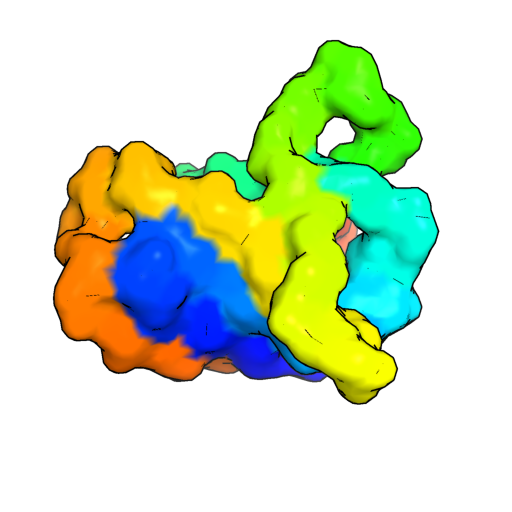50 1.00 95.75 102 PHE A N 1
ATOM 790 C CA . PHE A 1 102 ? -7.929 5.424 10.023 1.00 95.75 102 PHE A CA 1
ATOM 791 C C . PHE A 1 102 ? -8.688 6.233 11.083 1.00 95.75 102 PHE A C 1
ATOM 793 O O . PHE A 1 102 ? -8.102 7.184 11.649 1.00 95.75 102 PHE A O 1
#

Secondary structure (DSSP, 8-state):
---EEEEEEETTEEEE-HHHHHHHSTT-SEEEEEEETTEEEEEEESSGGG--EEEEE-STT--EEEE-HHHHHHTT--TT--EEEEEEEETTTTEEEETT--

Radius of gyration: 12.49 Å; Cα contacts (8 Å, |Δi|>4): 221; chains: 1; bounding box: 33×29×34 Å

Sequence (102 aa):
MNEHAFLAIRRGALHFTRGTYERFFNSLEAVVLLRNGNDLVVLPVHHRAAGGYVIKIRTGAGDRAVAAADFFRDNGIEDSVEMTLPAIWDDDRAALVARNAF

Foldseek 3Di:
DKDKDKWKAAQQKIKGAQVRCCVQANPAQFWAWDDDPQKTWTHHDPDCVVDHFGWDQDDPNRITMTRHNVVCVVVPHHNHDIDMFMWIQDPVRSTTMGGRND

Mean predicted aligned error: 2.9 Å

Solvent-accessible surface area (backbone atoms only — not comparable to full-atom values): 5595 Å² total; per-residue (Å²): 130,81,50,76,47,64,39,34,40,43,72,25,22,44,34,36,48,35,68,51,36,61,70,74,42,57,96,45,56,25,30,38,81,43,78,59,90,42,22,39,36,41,31,69,33,91,52,74,89,79,51,64,39,54,55,37,82,69,45,97,84,48,23,32,33,28,74,42,43,64,62,36,43,79,57,75,44,54,49,88,49,70,50,75,40,65,25,35,51,38,78,94,72,60,24,43,32,24,71,67,67,95

pLDDT: mean 94.98, std 7.33, range [51.84, 98.5]

Nearest PDB structures (foldseek):
  6dwf-assembly1_G  TM=3.727E-01  e=1.413E+00  Bauhinia bauhinioides
  7jr2-assembly6_L  TM=3.740E-01  e=4.484E+00  Bauhinia bauhinioides
  7jrx-assembly2_i  TM=3.651E-01  e=3.995E+00  Bauhinia bauhinioides
  3ogd-assembly1_A  TM=2.259E-01  e=6.717E+00  Escherichia coli K-12